Protein 2YV4 (pdb70)

Radius of gyration: 11.96 Å; Cα contacts (8 Å, |Δi|>4): 206; chains: 1; bounding box: 34×28×19 Å

Secondary structure (DSSP, 8-state):
--SSEEEEEEE-HHHHHHHHHHHHHHHHHTT--EEEEESS-TT-SEEEE--SSHHHHHHHHHHHHH--TT--SEEEEEEESGGGHHHH-------EEEE-

Organism: Pyrococcus horikoshii (strain ATCC 700860 / DSM 12428 / JCM 9974 / NBRC 100139 / OT-3) (NCBI:txid70601)

InterPro domains:
  IPR005145 Threonylcarbamoyl-AMP synthase, C-terminal domain [PF03481] (201-334)
  IPR006070 Threonylcarbamoyl-AMP synthase-like domain [PF01300] (22-197)
  IPR006070 Threonylcarbamoyl-AMP synthase-like domain [PS51163] (13-199)
  IPR006070 Threonylcarbamoyl-AMP synthase-like domain [TIGR00057] (15-208)
  IPR010923 tRNA threonylcarbamoyladenosine biosynthesis protein SUA5 [PIRSF004930] (9-338)
  IPR017945 DHBP synthase RibB-like alpha/beta domain superfamily [SSF55821] (10-210)
  IPR038385 Threonylcarbamoyl-AMP synthase, C-terminal domain superfamily [G3DSA:3.40.50.11030] (218-340)
  IPR050156 Threonylcarbamoyl-AMP synthase, SUA5 [PTHR17490] (14-207)

Sequence (100 aa):
APNAEVIVVEGPREKVKGKITELVKELKERGKKVGVIGSESYNADEFFFLGSSVEEVAKNLFKALRYDKAGVDVVIAEGVEERGLGLAVNRLSGYKIVKA

Nearest PDB structures (foldseek):
  2yv4-assembly1_A  TM=1.006E+00  e=5.192E-20  Pyrococcus horikoshii OT3
  6f89-assembly1_A  TM=8.636E-01  e=1.217E-11  Pyrococcus abyssi GE5
  6f89-assembly2_B  TM=8.654E-01  e=5.173E-11  Pyrococcus abyssi GE5
  2xja-assembly3_C  TM=5.905E-01  e=3.962E-02  Mycobacterium tuberculosis H37Rv
  8g6p-assembly1_A  TM=5.879E-01  e=1.212E-01  Mycolicibacterium thermoresistibile

Foldseek 3Di:
DFPAAEEEEEEAPVVLLVVVLVVQVVCVVVPFQEEEADCDTNPGNYYHDCDDALVSNLVCVVVVRVCVVVVGRYYYYYQYPPRRRNVSVCSDVDHHYHYD

B-factor: mean 17.77, std 8.32, range [2.17, 50.61]

Solvent-accessible surface area: 5623 Å² total

Structure (mmCIF, N/CA/C/O backbone):
data_2YV4
#
_entry.id   2YV4
#
_cell.length_a   36.144
_cell.length_b   36.144
_cell.length_c   135.867
_cell.angle_alpha   90.00
_cell.angle_beta   90.00
_cell.angle_gamma   120.00
#
_symmetry.space_group_name_H-M   'P 61'
#
loop_
_entity.id
_entity.type
_entity.pdbx_description
1 polymer 'Hypothetical protein PH0435'
2 water water
#
loop_
_atom_site.group_PDB
_atom_site.id
_atom_site.type_symbol
_atom_site.label_atom_id
_atom_site.label_alt_id
_atom_site.label_comp_id
_atom_site.label_asym_id
_atom_site.label_entity_id
_atom_site.label_seq_id
_atom_site.pdbx_PDB_ins_code
_atom_site.Cartn_x
_atom_site.Cartn_y
_atom_site.Cartn_z
_atom_site.occupancy
_atom_site.B_iso_or_equiv
_atom_site.auth_seq_id
_atom_site.auth_comp_id
_atom_site.auth_asym_id
_atom_site.auth_atom_id
_atom_site.pdbx_PDB_model_num
ATOM 1 N N . ALA A 1 1 ? 31.740 -8.245 8.486 1.00 26.38 236 ALA A N 1
ATOM 2 C CA . ALA A 1 1 ? 32.615 -7.314 9.254 1.00 27.36 236 ALA A CA 1
ATOM 3 C C . ALA A 1 1 ? 33.714 -6.725 8.374 1.00 26.75 236 ALA A C 1
ATOM 4 O O . ALA A 1 1 ? 34.632 -7.430 7.951 1.00 26.67 236 ALA A O 1
ATOM 6 N N . PRO A 1 2 ? 33.638 -5.415 8.090 1.00 25.94 237 PRO A N 1
ATOM 7 C CA . PRO A 1 2 ? 34.655 -4.771 7.251 1.00 24.63 237 PRO A CA 1
ATOM 8 C C . PRO A 1 2 ? 36.023 -4.711 7.931 1.00 23.28 237 PRO A C 1
ATOM 9 O O . PRO A 1 2 ? 36.113 -4.618 9.155 1.00 22.05 237 PRO A O 1
ATOM 13 N N . ASN A 1 3 ? 37.085 -4.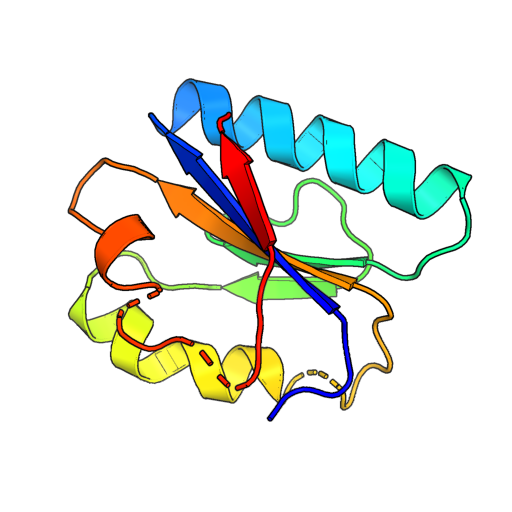776 7.131 1.00 22.63 238 ASN A N 1
ATOM 14 C CA . ASN A 1 3 ? 38.445 -4.722 7.662 1.00 22.46 238 ASN A CA 1
ATOM 15 C C . ASN A 1 3 ? 38.819 -3.296 8.058 1.00 20.47 238 ASN A C 1
ATOM 16 O O . ASN A 1 3 ? 39.590 -3.085 8.991 1.00 19.88 238 ASN A O 1
ATOM 21 N N . ALA A 1 4 ? 38.275 -2.318 7.341 1.00 18.18 239 ALA A N 1
ATOM 22 C CA . ALA A 1 4 ? 38.573 -0.919 7.622 1.00 16.08 239 ALA A CA 1
ATOM 23 C C . ALA A 1 4 ? 37.815 -0.392 8.833 1.00 15.93 239 ALA A C 1
ATOM 24 O O . ALA A 1 4 ? 36.757 -0.909 9.196 1.00 14.43 239 ALA A O 1
ATOM 26 N N . GLU A 1 5 ? 38.366 0.639 9.462 1.00 14.74 240 GLU A N 1
ATOM 27 C CA . GLU A 1 5 ? 37.707 1.258 10.605 1.00 13.42 240 GLU A CA 1
ATOM 28 C C . GLU A 1 5 ? 36.514 1.993 10.001 1.00 12.93 240 GLU A C 1
ATOM 29 O O . GLU A 1 5 ? 36.628 2.588 8.932 1.00 12.51 240 GLU A O 1
ATOM 35 N N . VAL A 1 6 ? 35.369 1.947 10.670 1.00 10.62 241 VAL A N 1
ATOM 36 C CA . VAL A 1 6 ? 34.194 2.626 10.154 1.00 10.06 241 VAL A CA 1
ATOM 37 C C . VAL A 1 6 ? 33.840 3.829 11.024 1.00 10.19 241 VAL A C 1
ATOM 38 O O . VAL A 1 6 ? 33.786 3.733 12.255 1.00 10.52 241 VAL A O 1
ATOM 42 N N . ILE A 1 7 ? 33.639 4.969 10.374 1.00 9.32 242 ILE A N 1
ATOM 43 C CA . ILE A 1 7 ? 33.280 6.200 11.067 1.00 8.78 242 ILE A CA 1
ATOM 44 C C . ILE A 1 7 ? 32.021 6.773 10.437 1.00 9.82 242 ILE A C 1
ATOM 45 O O . ILE A 1 7 ? 32.000 7.074 9.243 1.00 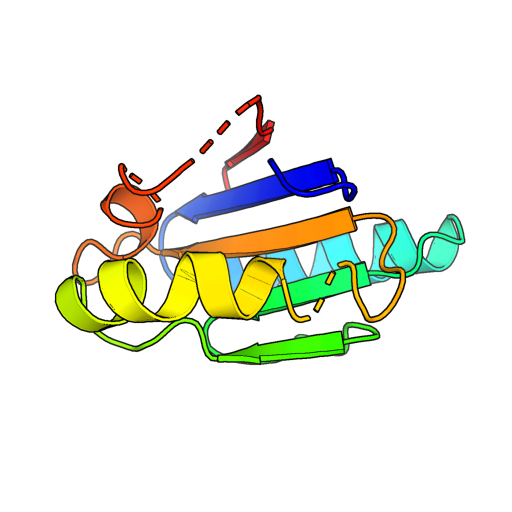8.15 242 ILE A O 1
ATOM 50 N N . VAL A 1 8 ? 30.975 6.923 11.241 1.00 7.41 243 VAL A N 1
ATOM 51 C CA . VAL A 1 8 ? 29.724 7.486 10.757 1.00 8.41 243 VAL A CA 1
ATOM 52 C C . VAL A 1 8 ? 29.661 8.954 11.178 1.00 7.44 243 VAL A C 1
ATOM 53 O O . VAL A 1 8 ? 29.762 9.267 12.363 1.00 6.04 243 VAL A O 1
ATOM 57 N N . VAL A 1 9 ? 29.516 9.854 10.209 1.00 8.82 244 VAL A N 1
ATOM 58 C CA . VAL A 1 9 ? 29.419 11.280 10.515 1.00 9.35 244 VAL A CA 1
ATOM 59 C C . VAL A 1 9 ? 27.951 11.680 10.369 1.00 11.64 244 VAL A C 1
ATOM 60 O O . VAL A 1 9 ? 27.379 11.624 9.275 1.00 9.21 244 VAL A O 1
ATOM 64 N N . GLU A 1 10 ? 27.347 12.084 11.482 1.00 12.58 245 GLU A N 1
ATOM 65 C CA . GLU A 1 10 ? 25.932 12.443 11.499 1.00 15.36 245 GLU A CA 1
ATOM 66 C C . GLU A 1 10 ? 25.619 13.898 11.816 1.00 14.41 245 GLU A C 1
ATOM 67 O O . GLU A 1 10 ? 26.430 14.617 12.404 1.00 17.23 245 GLU A O 1
ATOM 73 N N . GLY A 1 11 ? 24.416 14.311 11.438 1.00 15.56 246 GLY A N 1
ATOM 74 C CA . GLY A 1 11 ? 23.979 15.673 11.674 1.00 15.77 246 GLY A CA 1
ATOM 75 C C . GLY A 1 11 ? 23.273 16.208 10.446 1.00 16.65 246 GLY A C 1
ATOM 76 O O . GLY A 1 11 ? 23.047 15.460 9.490 1.00 14.56 246 GLY A O 1
ATOM 77 N N . PRO A 1 12 ? 22.888 17.494 10.438 1.00 17.19 247 PRO A N 1
ATOM 78 C CA . PRO A 1 12 ? 22.209 18.027 9.252 1.00 17.38 247 PRO A CA 1
ATOM 79 C C . PRO A 1 12 ? 23.165 17.953 8.067 1.00 17.80 247 PRO A C 1
ATOM 80 O O . PRO A 1 12 ? 24.379 18.102 8.238 1.00 15.83 247 PRO A O 1
ATOM 84 N N . ARG A 1 13 ? 22.622 17.721 6.874 1.00 16.93 248 ARG A N 1
ATOM 85 C CA . ARG A 1 13 ? 23.444 17.596 5.677 1.00 19.99 248 ARG A CA 1
ATOM 86 C C . ARG A 1 13 ? 24.510 18.674 5.502 1.00 20.85 248 ARG A C 1
ATOM 87 O O . ARG A 1 13 ? 25.661 18.365 5.191 1.00 20.24 248 ARG A O 1
ATOM 95 N N . GLU A 1 14 ? 24.136 19.936 5.694 1.00 21.93 249 GLU A N 1
ATOM 96 C CA . GLU A 1 14 ? 25.089 21.034 5.530 1.00 22.79 249 GLU A CA 1
ATOM 97 C C . GLU A 1 14 ? 26.347 20.840 6.375 1.00 21.23 249 GLU A C 1
ATOM 98 O O . GLU A 1 14 ? 27.465 20.985 5.872 1.00 20.44 249 GLU A O 1
ATOM 104 N N . LYS A 1 15 ? 26.157 20.519 7.653 1.00 19.07 250 LYS A N 1
ATOM 105 C CA . LYS A 1 15 ? 27.268 20.305 8.574 1.00 17.58 250 LYS A CA 1
ATOM 106 C C . LYS A 1 15 ? 28.031 19.019 8.283 1.00 16.86 250 LYS A C 1
ATOM 107 O O . LYS A 1 15 ? 29.253 18.967 8.427 1.00 15.94 250 LYS A O 1
ATOM 113 N N . VAL A 1 16 ? 27.311 17.974 7.894 1.00 13.58 251 VAL A N 1
ATOM 114 C CA . VAL A 1 16 ? 27.960 16.707 7.606 1.00 14.03 251 VAL A CA 1
ATOM 115 C C . VAL A 1 16 ? 28.955 16.866 6.459 1.00 13.34 251 VAL A C 1
ATOM 116 O O . VAL A 1 16 ? 30.088 16.399 6.543 1.00 13.10 251 VAL A O 1
ATOM 120 N N . LYS A 1 17 ? 28.538 17.535 5.390 1.00 14.29 252 LYS A N 1
ATOM 121 C CA . LYS A 1 17 ? 29.425 17.731 4.250 1.00 13.35 252 LYS A CA 1
ATOM 122 C C . LYS A 1 17 ? 30.722 18.424 4.659 1.00 13.04 252 LYS A C 1
ATOM 123 O O . LYS A 1 17 ? 31.804 18.040 4.210 1.00 12.50 252 LYS A O 1
ATOM 129 N N . GLY A 1 18 ? 30.616 19.436 5.517 1.00 11.71 253 GLY A N 1
ATOM 130 C CA . GLY A 1 18 ? 31.803 20.139 5.970 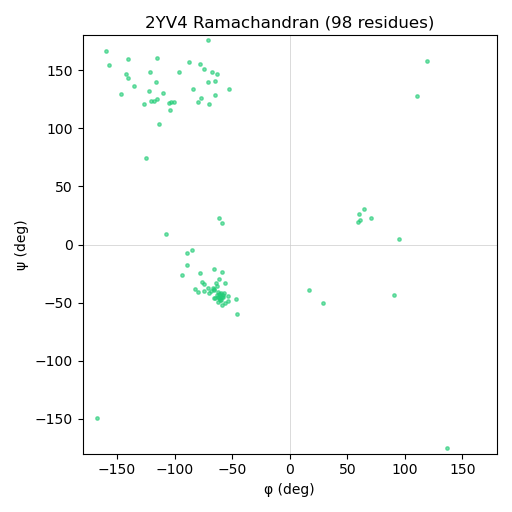1.00 13.81 253 GLY A CA 1
ATOM 131 C C . GLY A 1 18 ? 32.682 19.278 6.868 1.00 14.85 253 GLY A C 1
ATOM 132 O O . GLY A 1 18 ? 33.913 19.306 6.772 1.00 14.60 253 GLY A O 1
ATOM 133 N N . LYS A 1 19 ? 32.052 18.501 7.742 1.00 12.65 254 LYS A N 1
ATOM 134 C CA . LYS A 1 19 ? 32.793 17.637 8.653 1.00 11.65 254 LYS A CA 1
ATOM 135 C C . LYS A 1 19 ? 33.530 16.536 7.888 1.00 12.34 254 LYS A C 1
ATOM 136 O O . LYS A 1 19 ? 34.710 16.278 8.143 1.00 11.35 254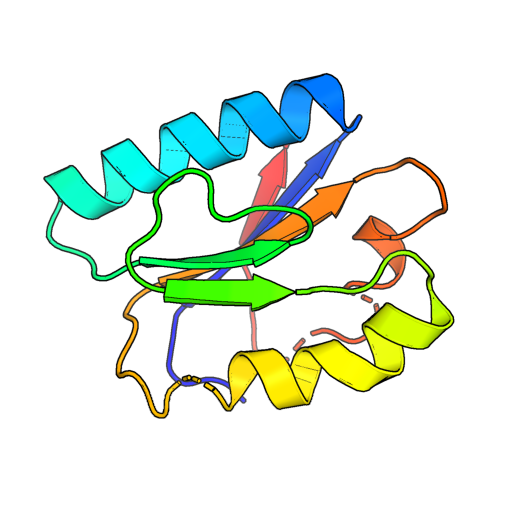 LYS A O 1
ATOM 142 N N . ILE A 1 20 ? 32.847 15.891 6.945 1.00 10.20 255 ILE A N 1
ATOM 143 C CA . ILE A 1 20 ? 33.490 14.836 6.165 1.00 9.25 255 ILE A CA 1
ATOM 144 C C . ILE A 1 20 ? 34.693 15.388 5.396 1.00 11.41 255 ILE A C 1
ATOM 145 O O . ILE A 1 20 ? 35.769 14.787 5.396 1.00 8.98 255 ILE A O 1
ATOM 150 N N . THR A 1 21 ? 34.510 16.534 4.746 1.00 11.64 256 THR A N 1
ATOM 151 C CA . THR A 1 21 ? 35.594 17.159 3.991 1.00 13.30 256 THR A CA 1
ATOM 152 C C . THR A 1 21 ? 36.810 17.324 4.900 1.00 14.73 256 THR A C 1
ATOM 153 O O . THR A 1 21 ? 37.941 17.021 4.510 1.00 13.12 256 THR A O 1
ATOM 157 N N . GLU A 1 22 ? 36.553 17.792 6.120 1.00 14.08 257 GLU A N 1
ATOM 158 C CA . GLU A 1 22 ? 37.588 18.015 7.121 1.00 14.91 257 GLU A CA 1
ATOM 159 C C . GLU A 1 22 ? 38.299 16.720 7.506 1.00 13.43 257 GLU A C 1
ATOM 160 O O . GLU A 1 22 ? 39.528 16.661 7.512 1.00 12.62 257 GLU A O 1
ATOM 166 N N . LEU A 1 23 ? 37.524 15.687 7.827 1.00 11.43 258 LEU A N 1
ATOM 167 C CA . LEU A 1 23 ? 38.083 14.398 8.220 1.00 11.21 258 LEU A CA 1
ATOM 168 C C . LEU A 1 23 ? 38.940 13.748 7.132 1.00 11.04 258 LEU A C 1
ATOM 169 O O . LEU A 1 23 ? 39.998 13.188 7.423 1.00 9.25 258 LEU A O 1
ATOM 174 N N . VAL A 1 24 ? 38.474 13.800 5.888 1.00 10.72 259 VAL A N 1
ATOM 175 C CA . VAL A 1 24 ? 39.224 13.222 4.784 1.00 9.64 259 VAL A CA 1
ATOM 176 C C . VAL A 1 24 ? 40.626 13.839 4.732 1.00 12.69 259 VAL A C 1
ATOM 177 O O . VAL A 1 24 ? 41.629 13.123 4.694 1.00 12.99 259 VAL A O 1
ATOM 181 N N . LYS A 1 25 ? 40.698 15.165 4.751 1.00 12.12 260 LYS A N 1
ATOM 182 C CA . LYS A 1 25 ? 41.988 15.841 4.718 1.00 15.05 260 LYS A CA 1
ATOM 183 C C . LYS A 1 25 ? 42.841 15.391 5.897 1.00 14.90 260 LYS A C 1
ATOM 184 O O . LYS A 1 25 ? 44.021 15.088 5.735 1.00 14.96 260 LYS A O 1
ATOM 190 N N . GLU A 1 26 ? 42.238 15.343 7.082 1.00 12.95 261 GLU A N 1
ATOM 191 C CA . GLU A 1 26 ? 42.953 14.923 8.279 1.00 15.20 261 GLU A CA 1
ATOM 192 C C . GLU A 1 26 ? 43.504 13.510 8.142 1.00 15.46 261 GLU A C 1
ATOM 193 O O . GLU A 1 26 ? 44.673 13.259 8.437 1.00 14.57 261 GLU A O 1
ATOM 199 N N . LEU A 1 27 ? 42.663 12.587 7.693 1.00 13.27 262 LEU A N 1
ATOM 200 C CA . LEU A 1 27 ? 43.093 11.209 7.529 1.00 13.95 262 LEU A CA 1
ATOM 201 C C . LEU A 1 27 ? 44.201 11.100 6.479 1.00 14.63 262 LEU A C 1
ATOM 202 O O . LEU A 1 27 ? 45.187 10.392 6.683 1.00 13.65 262 LEU A O 1
ATOM 207 N N . LYS A 1 28 ? 44.047 11.809 5.364 1.00 14.90 263 LYS A N 1
ATOM 208 C CA . LYS A 1 28 ? 45.058 11.768 4.311 1.00 17.97 263 LYS A CA 1
ATOM 209 C C . LYS A 1 28 ? 46.404 12.260 4.832 1.00 19.36 263 LYS A C 1
ATOM 210 O O . LYS A 1 28 ? 47.431 11.618 4.622 1.00 20.86 263 LYS A O 1
ATOM 216 N N . GLU A 1 29 ? 46.394 13.399 5.517 1.00 21.06 264 GLU A N 1
ATOM 217 C CA . GLU A 1 29 ? 47.624 13.966 6.055 1.00 23.71 264 GLU A CA 1
ATOM 218 C C . GLU A 1 29 ? 48.312 13.001 7.016 1.00 23.38 264 GLU A C 1
ATOM 219 O O . GLU A 1 29 ? 49.521 13.084 7.227 1.00 23.58 264 GLU A O 1
ATOM 225 N N . ARG A 1 30 ? 47.539 12.084 7.591 1.00 22.88 265 ARG A N 1
ATOM 226 C CA . ARG A 1 30 ? 48.079 11.095 8.520 1.00 23.12 265 ARG A CA 1
ATOM 227 C C . ARG A 1 30 ? 48.551 9.838 7.794 1.00 21.89 265 ARG A C 1
ATOM 228 O O . ARG A 1 30 ? 49.148 8.949 8.407 1.00 22.11 265 ARG A O 1
ATOM 236 N N . GLY A 1 31 ? 48.278 9.762 6.492 1.00 19.59 266 GLY A N 1
ATOM 237 C CA . GLY A 1 31 ? 48.708 8.613 5.715 1.00 17.59 266 GLY A CA 1
ATOM 238 C C . GLY A 1 31 ? 47.690 7.500 5.539 1.00 17.08 266 GLY A C 1
ATOM 239 O O . GLY A 1 31 ? 48.002 6.457 4.964 1.00 15.20 266 GLY A O 1
ATOM 240 N N . LYS A 1 32 ? 46.474 7.708 6.030 1.00 16.23 267 LYS A N 1
ATOM 241 C CA . LYS A 1 32 ? 45.429 6.704 5.901 1.00 16.21 267 LYS A CA 1
ATOM 242 C C . LYS A 1 32 ? 44.736 6.810 4.546 1.00 16.18 267 LYS A C 1
ATOM 243 O O . LYS A 1 32 ? 44.404 7.909 4.093 1.00 15.16 267 LYS A O 1
ATOM 249 N N . LYS A 1 33 ? 44.540 5.671 3.889 1.00 13.43 268 LYS A N 1
ATOM 250 C CA . LYS A 1 33 ? 43.826 5.661 2.619 1.00 12.68 268 LYS A CA 1
ATOM 251 C C . LYS A 1 33 ? 42.377 5.726 3.098 1.00 10.88 268 LYS A C 1
ATOM 252 O O . LYS A 1 33 ? 41.941 4.881 3.880 1.00 9.96 268 LYS A O 1
ATOM 258 N N . VAL A 1 34 ? 41.642 6.736 2.647 1.00 10.15 269 VAL A N 1
ATOM 259 C CA . VAL A 1 34 ? 40.268 6.927 3.096 1.00 8.69 269 VAL A CA 1
ATOM 260 C C . VAL A 1 34 ? 39.188 6.80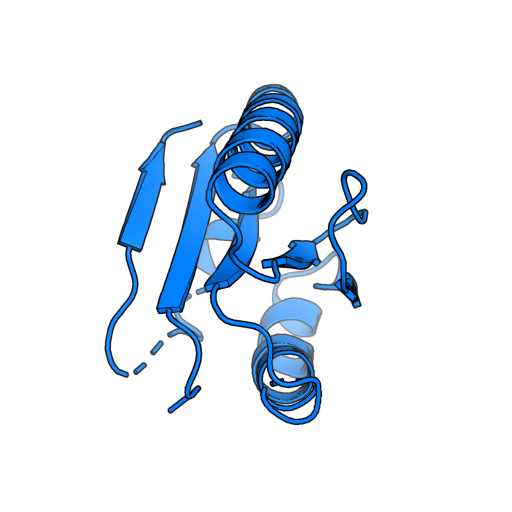0 2.026 1.00 7.66 269 VAL A C 1
ATOM 261 O O . VAL A 1 34 ? 39.336 7.266 0.893 1.00 6.17 269 VAL A O 1
ATOM 265 N N . GLY A 1 35 ? 38.092 6.159 2.410 1.00 6.96 270 GLY A N 1
ATOM 266 C CA . GLY A 1 35 ? 36.980 5.973 1.499 1.00 6.86 270 GLY A CA 1
ATOM 267 C C . GLY A 1 35 ? 35.726 6.593 2.079 1.00 7.85 270 GLY A C 1
ATOM 268 O O . GLY A 1 35 ? 35.549 6.655 3.295 1.00 8.45 270 GLY A O 1
ATOM 269 N N . VAL A 1 36 ? 34.861 7.085 1.207 1.00 6.88 271 VAL A N 1
ATOM 270 C CA . VAL A 1 36 ? 33.621 7.680 1.650 1.00 5.79 271 VAL A CA 1
ATOM 271 C C . VAL A 1 36 ? 32.448 6.964 1.008 1.00 5.41 271 VAL A C 1
ATOM 272 O O . VAL A 1 36 ? 32.449 6.698 -0.195 1.00 4.10 271 VAL A O 1
ATOM 276 N N . ILE A 1 37 ? 31.468 6.621 1.828 1.00 4.23 272 ILE A N 1
ATOM 277 C CA . ILE A 1 37 ? 30.246 6.011 1.334 1.00 4.87 272 ILE A CA 1
ATOM 278 C C . ILE A 1 37 ? 29.245 7.116 1.652 1.00 5.80 272 ILE A C 1
ATOM 279 O O . ILE A 1 37 ? 28.882 7.318 2.812 1.00 5.13 272 ILE A O 1
ATOM 284 N N . GLY A 1 38 ? 28.833 7.859 0.627 1.00 5.73 273 GLY A N 1
ATOM 285 C CA . GLY A 1 38 ? 27.903 8.950 0.851 1.00 6.37 273 GLY A CA 1
ATOM 286 C C . GLY A 1 38 ? 27.293 9.496 -0.424 1.00 7.75 273 GLY A C 1
ATOM 287 O O . GLY A 1 38 ? 27.110 8.759 -1.393 1.00 9.16 273 GLY A O 1
ATOM 288 N N . SER A 1 39 ? 26.983 10.790 -0.424 1.00 9.44 274 SER A N 1
ATOM 289 C CA . SER A 1 39 ? 26.372 11.442 -1.580 1.00 10.84 274 SER A CA 1
ATOM 290 C C . SER A 1 39 ? 27.418 11.991 -2.555 1.00 13.03 274 SER A C 1
ATOM 291 O O . SER A 1 39 ? 27.102 12.291 -3.710 1.00 10.55 274 SER A O 1
ATOM 294 N N . GLU A 1 40 ? 28.653 12.133 -2.077 1.00 12.21 275 GLU A N 1
ATOM 295 C CA . GLU A 1 40 ? 29.772 12.610 -2.892 1.00 13.05 275 GLU A CA 1
ATOM 296 C C . GLU A 1 40 ? 31.095 12.191 -2.245 1.00 12.29 275 GLU A C 1
ATOM 297 O O . GLU A 1 40 ? 31.119 11.778 -1.090 1.00 11.18 275 GLU A O 1
ATOM 303 N N . SER A 1 41 ? 32.191 12.309 -2.987 1.00 11.45 276 SER A N 1
ATOM 304 C CA . SER A 1 41 ? 33.499 11.880 -2.502 1.00 9.93 276 SER A CA 1
ATOM 305 C C . SER A 1 41 ? 34.195 12.741 -1.468 1.00 10.65 276 SER A C 1
ATOM 306 O O . SER A 1 41 ? 34.908 12.215 -0.616 1.00 10.40 276 SER A O 1
ATOM 309 N N . TYR A 1 42 ? 34.013 14.056 -1.546 1.00 11.50 277 TYR A N 1
ATOM 310 C CA . TYR A 1 42 ? 34.685 14.962 -0.618 1.00 11.66 277 TYR A CA 1
ATOM 311 C C . TYR A 1 42 ? 36.181 14.750 -0.823 1.00 13.50 277 TYR A C 1
ATOM 312 O O . TYR A 1 42 ? 36.994 14.967 0.079 1.00 12.84 277 TYR A O 1
ATOM 321 N N . ASN A 1 43 ? 36.522 14.306 -2.029 1.00 15.03 278 ASN A N 1
ATOM 322 C CA . ASN A 1 43 ? 37.900 14.043 -2.427 1.00 15.45 278 ASN A CA 1
ATOM 323 C C . ASN A 1 43 ? 38.615 12.928 -1.673 1.00 14.25 278 ASN A C 1
ATOM 324 O O . ASN A 1 43 ? 39.836 12.981 -1.490 1.00 11.89 278 ASN A O 1
ATOM 329 N N . ALA A 1 44 ? 37.864 11.927 -1.229 1.00 10.58 279 ALA A N 1
ATOM 330 C CA . ALA A 1 44 ? 38.480 10.806 -0.536 1.00 9.81 279 ALA A CA 1
ATOM 331 C C . ALA A 1 44 ? 39.257 10.024 -1.595 1.00 8.38 279 ALA A C 1
ATOM 332 O O . ALA A 1 44 ? 39.210 10.368 -2.776 1.00 7.12 279 ALA A O 1
ATOM 334 N N . ASP A 1 45 ? 39.975 8.985 -1.178 1.00 7.76 280 ASP A N 1
ATOM 335 C CA . ASP A 1 45 ? 40.738 8.162 -2.119 1.00 8.67 280 ASP A CA 1
ATOM 336 C C . ASP A 1 45 ? 39.807 7.199 -2.851 1.00 8.83 280 ASP A C 1
ATOM 337 O O . ASP A 1 45 ? 40.114 6.738 -3.949 1.00 8.30 280 ASP A O 1
ATOM 342 N N . GLU A 1 46 ? 38.673 6.895 -2.228 1.00 8.19 281 GLU A N 1
ATOM 343 C CA . GLU A 1 46 ? 37.704 5.967 -2.805 1.00 8.88 281 GLU A CA 1
ATOM 344 C C . GLU A 1 46 ? 36.292 6.447 -2.516 1.00 8.77 281 GLU A C 1
ATOM 345 O O . GLU A 1 46 ? 36.030 7.034 -1.466 1.00 7.37 281 GLU A O 1
ATOM 351 N N . PHE A 1 47 ? 35.374 6.188 -3.439 1.00 7.23 282 PHE A N 1
ATOM 352 C CA . PHE A 1 47 ? 33.996 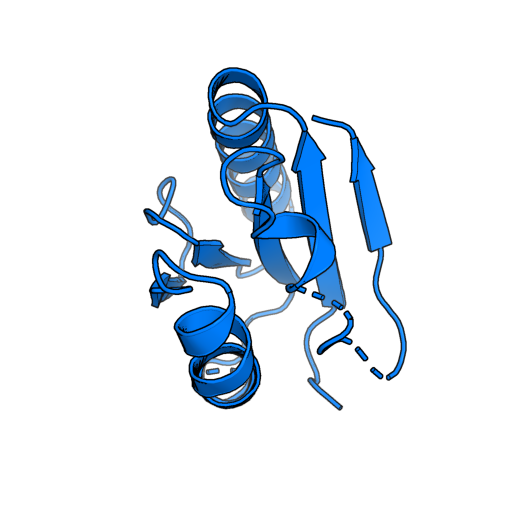6.607 -3.236 1.00 8.92 282 PHE A CA 1
ATOM 353 C C . PHE A 1 47 ? 32.993 5.567 -3.720 1.00 9.41 282 PHE A C 1
ATOM 354 O O . PHE A 1 47 ? 33.220 4.883 -4.717 1.00 10.25 282 PHE A O 1
ATOM 362 N N . PHE A 1 48 ? 31.892 5.444 -2.990 1.00 7.79 283 PHE A N 1
ATOM 363 C CA . PHE A 1 48 ? 30.822 4.520 -3.354 1.00 9.62 283 PHE A CA 1
ATOM 364 C C . PHE A 1 48 ? 29.542 5.210 -2.900 1.00 10.27 283 PHE A C 1
ATOM 365 O O . PHE A 1 48 ? 29.451 5.669 -1.760 1.00 8.42 283 PHE A O 1
ATOM 373 N N . PHE A 1 49 ? 28.568 5.302 -3.797 1.00 9.95 284 PHE A N 1
ATOM 374 C CA . PHE A 1 49 ? 27.303 5.955 -3.491 1.00 11.60 284 PHE A CA 1
ATOM 375 C C . PHE A 1 49 ? 26.489 5.239 -2.411 1.00 10.89 284 PHE A C 1
ATOM 376 O O . PHE A 1 49 ? 26.232 4.036 -2.499 1.00 11.32 284 PHE A O 1
ATOM 384 N N . LEU A 1 50 ? 26.071 5.992 -1.397 1.00 10.22 285 LEU A N 1
ATOM 385 C CA . LEU A 1 50 ? 25.301 5.432 -0.289 1.00 10.44 285 LEU A CA 1
ATOM 386 C C . LEU A 1 50 ? 23.861 5.116 -0.660 1.00 12.07 285 LEU A C 1
ATOM 387 O O . LEU A 1 50 ? 23.308 4.098 -0.239 1.00 12.08 285 LEU A O 1
ATOM 392 N N . GLY A 1 51 ? 23.261 6.002 -1.444 1.00 14.48 286 GLY A N 1
ATOM 393 C CA . GLY A 1 51 ? 21.872 5.838 -1.827 1.00 17.77 286 GLY A CA 1
ATOM 394 C C . GLY A 1 51 ? 21.157 7.060 -1.282 1.00 19.76 286 GLY A C 1
ATOM 395 O O . GLY A 1 51 ? 21.650 7.688 -0.347 1.00 18.76 286 GLY A O 1
ATOM 396 N N . SER A 1 52 ? 20.007 7.404 -1.852 1.00 20.28 287 SER A N 1
ATOM 397 C CA . SER A 1 52 ? 19.266 8.577 -1.406 1.00 21.60 287 SER A CA 1
ATOM 398 C C . SER A 1 52 ? 17.995 8.251 -0.623 1.00 20.49 287 SER A C 1
ATOM 399 O O . SER A 1 52 ? 17.198 9.138 -0.328 1.00 21.91 287 SER A O 1
ATOM 402 N N . SER A 1 53 ? 17.808 6.982 -0.280 1.00 19.39 288 SER A N 1
ATOM 403 C CA . SER A 1 53 ? 16.630 6.572 0.474 1.00 18.15 288 SER A CA 1
ATOM 404 C C . SER A 1 53 ? 17.016 5.535 1.515 1.00 17.08 288 SER A C 1
ATOM 405 O O . SER A 1 53 ? 18.059 4.888 1.400 1.00 16.46 288 SER A O 1
ATOM 408 N N . VAL A 1 54 ? 16.172 5.369 2.528 1.00 16.05 289 VAL A N 1
ATOM 409 C CA . VAL A 1 54 ? 16.447 4.385 3.566 1.00 16.24 289 VAL A CA 1
ATOM 410 C C . VAL A 1 54 ? 16.577 3.003 2.927 1.00 17.37 289 VAL A C 1
ATOM 411 O O . VAL A 1 54 ? 17.484 2.237 3.264 1.00 15.80 289 VAL A O 1
ATOM 415 N N . GLU A 1 55 ? 15.678 2.691 1.995 1.00 18.21 290 GLU A N 1
ATOM 416 C CA . GLU A 1 55 ? 15.709 1.398 1.317 1.00 20.86 290 GLU A CA 1
ATOM 417 C C . GLU A 1 55 ? 17.026 1.180 0.575 1.00 18.76 290 GLU A C 1
ATOM 418 O O . GLU A 1 55 ? 17.583 0.084 0.596 1.00 18.27 290 GLU A O 1
ATOM 424 N N . GLU A 1 56 ? 17.515 2.223 -0.086 1.00 17.80 291 GLU A N 1
ATOM 425 C CA . GLU A 1 56 ? 18.768 2.121 -0.820 1.00 18.89 291 GLU A CA 1
ATOM 426 C C . GLU A 1 56 ? 19.939 1.899 0.125 1.00 16.56 291 GLU A C 1
ATOM 427 O O . GLU A 1 56 ? 20.847 1.131 -0.180 1.00 15.97 291 GLU A O 1
ATOM 433 N N . VAL A 1 57 ? 19.916 2.566 1.275 1.00 14.34 292 VAL A N 1
ATOM 434 C CA . VAL A 1 57 ? 20.987 2.408 2.249 1.00 13.48 292 VAL A CA 1
ATOM 435 C C . VAL A 1 57 ? 21.096 0.947 2.666 1.00 17.02 292 VAL A C 1
ATOM 436 O O . VAL A 1 57 ? 22.173 0.349 2.617 1.00 15.14 292 VAL A O 1
ATOM 440 N N . ALA A 1 58 ? 19.970 0.378 3.081 1.00 18.80 293 ALA A N 1
ATOM 441 C CA . ALA A 1 58 ? 19.930 -1.010 3.518 1.00 21.13 293 ALA A CA 1
ATOM 442 C C . ALA A 1 58 ? 20.452 -1.937 2.429 1.00 22.97 293 ALA A C 1
ATOM 443 O O . ALA A 1 58 ? 21.079 -2.961 2.712 1.00 23.24 293 ALA A O 1
ATOM 445 N N . LYS A 1 59 ? 20.203 -1.562 1.181 1.00 24.22 294 LYS A N 1
ATOM 446 C CA . LYS A 1 59 ? 20.618 -2.360 0.039 1.00 26.12 294 LYS A CA 1
ATOM 447 C C . LYS A 1 59 ? 22.068 -2.183 -0.411 1.00 25.62 294 LYS A C 1
ATOM 448 O O . LYS A 1 59 ? 22.719 -3.157 -0.785 1.00 28.48 294 LYS A O 1
ATOM 454 N N . ASN A 1 60 ? 22.579 -0.956 -0.372 1.00 24.41 295 ASN A N 1
ATOM 455 C CA . ASN A 1 60 ? 23.943 -0.689 -0.839 1.00 23.00 295 ASN A CA 1
ATOM 456 C C . ASN A 1 60 ? 25.083 -0.705 0.182 1.00 21.10 295 ASN A C 1
ATOM 457 O O . ASN A 1 60 ? 26.231 -0.960 -0.179 1.00 18.87 295 ASN A O 1
ATOM 462 N N . LEU A 1 61 ? 24.781 -0.423 1.444 1.00 19.37 296 LEU A N 1
ATOM 463 C CA . LEU A 1 61 ? 25.828 -0.340 2.463 1.00 18.34 296 LEU A CA 1
ATOM 464 C C . LEU A 1 61 ? 26.875 -1.451 2.491 1.00 18.48 296 LEU A C 1
ATOM 465 O O . LEU A 1 61 ? 28.068 -1.179 2.342 1.00 17.72 296 LEU A O 1
ATOM 470 N N . PHE A 1 62 ? 26.446 -2.694 2.687 1.00 18.14 297 PHE A N 1
ATOM 471 C CA . PHE A 1 62 ? 27.391 -3.806 2.745 1.00 19.62 297 PHE A CA 1
ATOM 472 C C . PHE A 1 62 ? 28.132 -4.020 1.425 1.00 18.83 297 PHE A C 1
ATOM 473 O O . PHE A 1 62 ? 29.299 -4.420 1.411 1.00 19.19 297 PHE A O 1
ATOM 481 N N . LYS A 1 63 ? 27.461 -3.752 0.314 1.00 16.84 298 LYS A N 1
ATOM 482 C CA . LYS A 1 63 ? 28.106 -3.883 -0.983 1.00 18.10 298 LYS A CA 1
ATOM 483 C C . LYS A 1 63 ? 29.202 -2.816 -1.039 1.00 15.11 298 LYS A C 1
ATOM 484 O O . LYS A 1 63 ? 30.298 -3.053 -1.549 1.00 14.37 298 LYS A O 1
ATOM 490 N N . ALA A 1 64 ? 28.898 -1.642 -0.491 1.00 12.48 299 ALA A N 1
ATOM 491 C CA . ALA A 1 64 ? 29.850 -0.530 -0.468 1.00 10.87 299 ALA A CA 1
ATOM 492 C C . ALA A 1 64 ? 31.060 -0.875 0.393 1.00 9.40 299 ALA A C 1
ATOM 493 O O . ALA A 1 64 ? 32.208 -0.643 0.001 1.00 9.03 299 ALA A O 1
ATOM 495 N N . LEU A 1 65 ? 30.801 -1.424 1.573 1.00 9.14 300 LEU A N 1
ATOM 496 C CA . LEU A 1 65 ? 31.879 -1.799 2.483 1.00 9.84 300 LEU A CA 1
ATOM 497 C C . LEU A 1 65 ? 32.779 -2.884 1.877 1.00 11.44 300 LEU A C 1
ATOM 498 O O . LEU A 1 65 ? 33.991 -2.887 2.093 1.00 12.10 300 LEU A O 1
ATOM 503 N N . ARG A 1 66 ? 32.197 -3.805 1.117 1.00 12.55 301 ARG A N 1
ATOM 504 C CA . ARG A 1 66 ? 33.009 -4.851 0.501 1.00 14.06 301 ARG A CA 1
ATOM 505 C C . ARG A 1 66 ? 33.923 -4.201 -0.531 1.00 10.83 301 ARG A C 1
ATOM 506 O O . ARG A 1 66 ? 35.078 -4.596 -0.692 1.00 9.78 301 ARG A O 1
ATOM 514 N N . TYR A 1 67 ? 33.394 -3.199 -1.225 1.00 9.27 302 TYR A N 1
ATOM 515 C CA . TYR A 1 67 ? 34.169 -2.473 -2.226 1.00 8.80 302 TYR A CA 1
ATOM 516 C C . TYR A 1 67 ? 35.365 -1.817 -1.542 1.00 10.25 302 TYR A C 1
ATOM 517 O O . TYR A 1 67 ? 36.494 -1.882 -2.035 1.00 8.50 302 TYR A O 1
ATOM 534 N N . ASP A 1 69 ? 36.889 -2.626 1.319 1.00 11.12 304 ASP A N 1
ATOM 535 C CA . ASP A 1 69 ? 37.905 -3.572 1.760 1.00 15.49 304 ASP A CA 1
ATOM 536 C C . ASP A 1 69 ? 38.699 -4.119 0.579 1.00 15.88 304 ASP A C 1
ATOM 537 O O . ASP A 1 69 ? 39.914 -4.292 0.671 1.00 16.64 304 ASP A O 1
ATOM 542 N N . LYS A 1 70 ? 38.018 -4.380 -0.533 1.00 16.89 305 LYS A N 1
ATOM 543 C CA . LYS A 1 70 ? 38.694 -4.882 -1.723 1.00 17.32 305 LYS A CA 1
ATOM 544 C C . LYS A 1 70 ? 39.711 -3.833 -2.178 1.00 16.98 305 LYS A C 1
ATOM 545 O O . LYS A 1 70 ? 40.752 -4.163 -2.752 1.00 15.66 305 LYS A O 1
ATOM 551 N N . ALA A 1 71 ? 39.407 -2.566 -1.906 1.00 15.39 306 ALA A N 1
ATOM 552 C CA . ALA A 1 71 ? 40.290 -1.466 -2.282 1.00 16.50 306 ALA A CA 1
ATOM 553 C C . ALA A 1 71 ? 41.392 -1.216 -1.252 1.00 16.37 306 ALA A C 1
ATOM 554 O O . ALA A 1 71 ? 42.262 -0.373 -1.459 1.00 15.97 306 ALA A O 1
ATOM 556 N N . GLY A 1 72 ? 41.350 -1.942 -0.140 1.00 17.94 307 GLY A N 1
ATOM 557 C CA . GLY A 1 72 ? 42.370 -1.782 0.887 1.00 15.81 307 GLY A CA 1
ATOM 558 C C . GLY A 1 72 ? 42.337 -0.487 1.685 1.00 15.37 307 GLY A C 1
ATOM 559 O O . GLY A 1 72 ? 43.353 -0.072 2.252 1.00 14.36 307 GLY A O 1
ATOM 560 N N . VAL A 1 73 ? 41.181 0.163 1.737 1.00 14.08 308 VAL A N 1
ATOM 561 C CA . VAL A 1 73 ? 41.061 1.407 2.491 1.00 14.69 308 VAL A CA 1
ATOM 562 C C . VAL A 1 73 ? 41.266 1.176 3.994 1.00 13.30 308 VAL A C 1
ATOM 563 O O . VAL A 1 73 ? 40.807 0.175 4.541 1.00 11.51 308 VAL A O 1
ATOM 567 N N . ASP A 1 74 ? 41.954 2.111 4.647 1.00 12.13 309 ASP A N 1
ATOM 568 C CA . ASP A 1 74 ? 42.228 2.036 6.083 1.00 12.03 309 ASP A CA 1
ATOM 569 C C . ASP A 1 74 ? 41.030 2.484 6.919 1.00 11.46 309 ASP A C 1
ATOM 570 O O . ASP A 1 74 ? 40.720 1.887 7.955 1.00 9.14 309 ASP A O 1
ATOM 575 N N . VAL A 1 75 ? 40.364 3.544 6.467 1.00 10.34 310 VAL A N 1
ATOM 576 C CA . VAL A 1 75 ? 39.203 4.076 7.171 1.00 10.31 310 VAL A CA 1
ATOM 577 C C . VAL A 1 75 ? 38.075 4.402 6.196 1.00 11.18 310 VAL A C 1
ATOM 578 O O . VAL A 1 75 ? 38.308 4.965 5.126 1.00 10.71 310 VAL A O 1
ATOM 582 N N . VAL A 1 76 ? 36.856 4.033 6.574 1.00 7.28 311 VAL A N 1
ATOM 583 C CA . VAL A 1 76 ? 35.678 4.284 5.757 1.00 6.55 311 VAL A CA 1
ATOM 584 C C . VAL A 1 76 ? 34.769 5.247 6.502 1.00 6.07 311 VAL A C 1
ATOM 585 O O . VAL A 1 76 ? 34.404 5.001 7.647 1.00 7.40 311 VAL A O 1
ATOM 589 N N . ILE A 1 77 ? 34.421 6.352 5.859 1.00 6.08 312 ILE A N 1
ATOM 590 C CA . ILE A 1 77 ? 33.525 7.326 6.472 1.00 4.99 312 ILE A CA 1
ATOM 591 C C . ILE A 1 77 ? 32.167 7.136 5.824 1.00 4.96 312 ILE A C 1
ATOM 592 O O . ILE A 1 77 ? 32.041 7.202 4.600 1.00 2.17 312 ILE A O 1
ATOM 597 N N . ALA A 1 78 ? 31.156 6.862 6.640 1.00 4.74 313 ALA A N 1
ATOM 598 C CA . ALA A 1 78 ? 29.807 6.680 6.126 1.00 5.68 313 ALA A CA 1
ATOM 599 C C . ALA A 1 78 ? 29.021 7.936 6.460 1.00 5.97 313 ALA A C 1
ATOM 600 O O . ALA A 1 78 ? 28.908 8.315 7.619 1.00 7.31 313 ALA A O 1
ATOM 602 N N . GLU A 1 79 ? 28.503 8.583 5.427 1.00 8.39 314 GLU A N 1
ATOM 603 C CA . GLU A 1 79 ? 27.721 9.806 5.566 1.00 9.87 314 GLU A CA 1
ATOM 604 C C . GLU A 1 79 ? 26.368 9.475 6.205 1.00 11.40 314 GLU A C 1
ATOM 605 O O . GLU A 1 79 ? 25.613 8.673 5.665 1.00 10.97 314 GLU A O 1
ATOM 611 N N . GLY A 1 80 ? 26.070 10.084 7.352 1.00 10.71 315 GLY A N 1
ATOM 612 C CA . GLY A 1 80 ? 24.803 9.823 8.020 1.00 12.06 315 GLY A CA 1
ATOM 613 C C . GLY A 1 80 ? 24.005 11.090 8.286 1.00 13.57 315 GLY A C 1
ATOM 614 O O . GLY A 1 80 ? 23.926 11.546 9.431 1.00 13.93 315 GLY A O 1
ATOM 615 N N . VAL A 1 81 ? 23.404 11.657 7.241 1.00 12.33 316 VAL A N 1
ATOM 616 C CA . VAL A 1 81 ? 22.635 12.890 7.393 1.00 13.09 316 VAL A CA 1
ATOM 617 C C . VAL A 1 81 ? 21.283 12.657 8.066 1.00 15.09 316 VAL A C 1
ATOM 618 O O . VAL A 1 81 ? 20.702 11.572 7.965 1.00 11.81 316 VAL A O 1
ATOM 622 N N . GLU A 1 82 ? 20.795 13.681 8.762 1.00 15.57 317 GLU A N 1
ATOM 623 C CA . GLU A 1 82 ? 19.517 13.593 9.461 1.00 17.83 317 GLU A CA 1
ATOM 624 C C . GLU A 1 82 ? 18.365 13.554 8.470 1.00 17.72 317 GLU A C 1
ATOM 625 O O . GLU A 1 82 ? 17.416 12.793 8.642 1.00 17.28 317 GLU A O 1
ATOM 631 N N . GLU A 1 83 ? 18.460 14.378 7.432 1.00 17.69 318 GLU A N 1
ATOM 632 C CA . GLU A 1 83 ? 17.420 14.450 6.41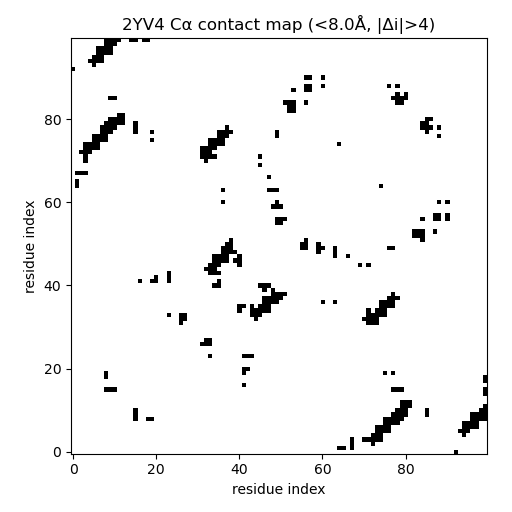3 1.00 18.41 318 GLU A CA 1
ATOM 633 C C . GLU A 1 83 ? 17.062 13.089 5.823 1.00 18.27 318 GLU A C 1
ATOM 634 O O . GLU A 1 83 ? 17.936 12.298 5.476 1.00 19.64 318 GLU A O 1
ATOM 640 N N . ARG A 1 84 ? 15.763 12.830 5.714 1.00 19.18 319 ARG A N 1
ATOM 641 C CA . ARG A 1 84 ? 15.247 11.581 5.165 1.00 18.43 319 ARG A CA 1
ATOM 642 C C . ARG A 1 84 ? 15.676 10.320 5.910 1.00 17.27 319 ARG A C 1
ATOM 643 O O . ARG A 1 84 ? 15.604 9.222 5.365 1.00 15.55 319 ARG A O 1
ATOM 651 N N . GLY A 1 85 ? 16.117 10.485 7.153 1.00 15.67 320 GLY A N 1
ATOM 652 C CA . GLY A 1 85 ? 16.522 9.349 7.964 1.00 15.10 320 GLY A CA 1
ATOM 653 C C . GLY A 1 85 ? 17.675 8.486 7.478 1.00 14.32 320 GLY A C 1
ATOM 654 O O . GLY A 1 85 ? 17.807 7.341 7.913 1.00 14.70 320 GLY A O 1
ATOM 655 N N . LEU A 1 86 ? 18.525 9.016 6.604 1.00 12.71 321 LEU A N 1
ATOM 656 C CA . LEU A 1 86 ? 19.645 8.224 6.096 1.00 14.90 321 LEU A CA 1
ATOM 657 C C . LEU A 1 86 ? 20.624 7.804 7.193 1.00 13.51 321 LEU A C 1
ATOM 658 O O . LEU A 1 86 ? 21.043 6.647 7.244 1.00 14.41 321 LEU A O 1
ATOM 663 N N . GLY A 1 87 ? 20.979 8.741 8.071 1.00 14.35 322 GLY A N 1
ATOM 664 C CA . GLY A 1 87 ? 21.901 8.433 9.154 1.00 12.79 322 GLY A CA 1
ATOM 665 C C . GLY A 1 87 ? 21.403 7.315 10.054 1.00 14.18 322 GLY A C 1
ATOM 666 O O . GLY A 1 87 ? 22.158 6.410 10.413 1.00 12.15 322 GLY A O 1
ATOM 667 N N . LEU A 1 88 ? 20.132 7.377 10.437 1.00 14.90 323 LEU A N 1
ATOM 668 C CA . LEU A 1 88 ? 19.562 6.332 11.282 1.00 15.99 323 LEU A CA 1
ATOM 669 C C . LEU A 1 88 ? 19.618 4.985 10.563 1.00 15.01 323 LEU A C 1
ATOM 670 O O . LEU A 1 88 ? 19.963 3.964 11.166 1.00 15.03 323 LEU A O 1
ATOM 675 N N . ALA A 1 89 ? 19.286 4.985 9.274 1.00 13.83 324 ALA A N 1
ATOM 676 C CA . ALA A 1 89 ? 19.309 3.757 8.488 1.00 12.34 324 ALA A CA 1
ATOM 677 C C . ALA A 1 89 ? 20.721 3.194 8.437 1.00 11.77 324 ALA A C 1
ATOM 678 O O . ALA A 1 89 ? 20.912 1.981 8.524 1.00 10.07 324 ALA A O 1
ATOM 680 N N . VAL A 1 90 ? 21.709 4.073 8.278 1.00 11.34 325 VAL A N 1
ATOM 681 C CA . VAL A 1 90 ? 23.102 3.638 8.233 1.00 11.55 325 VAL A CA 1
ATOM 682 C C . VAL A 1 90 ? 23.460 2.907 9.523 1.00 11.47 325 VAL A C 1
ATOM 683 O O . VAL A 1 90 ? 23.997 1.799 9.492 1.00 11.55 325 VAL A O 1
ATOM 695 N N . ASN A 1 92 ? 21.440 1.559 11.726 1.00 19.38 327 ASN A N 1
ATOM 696 C CA . ASN A 1 92 ? 20.653 0.331 11.849 1.00 21.14 327 ASN A CA 1
ATOM 697 C C . ASN A 1 92 ? 21.299 -0.819 11.078 1.00 21.37 327 ASN A C 1
ATOM 698 O O . ASN A 1 92 ? 21.496 -1.909 11.617 1.00 22.12 327 ASN A O 1
ATOM 703 N N . ARG A 1 93 ? 21.630 -0.575 9.815 1.00 21.38 328 ARG A N 1
ATOM 704 C CA . ARG A 1 93 ? 22.255 -1.600 8.980 1.00 22.27 328 ARG A CA 1
ATOM 705 C C . ARG A 1 93 ? 23.649 -1.954 9.500 1.00 21.67 328 ARG A C 1
ATOM 706 O O . ARG A 1 93 ? 24.180 -3.029 9.215 1.00 19.86 328 ARG A O 1
ATOM 714 N N . LEU A 1 94 ? 24.229 -1.044 10.274 1.00 20.65 329 LEU A N 1
ATOM 715 C CA . LEU A 1 94 ? 25.557 -1.239 10.836 1.00 22.01 329 LEU A CA 1
ATOM 716 C C . LEU A 1 94 ? 25.498 -1.983 12.166 1.00 22.89 329 LEU A C 1
ATOM 717 O O . LEU A 1 94 ? 26.528 -2.426 12.681 1.00 23.95 329 LEU A O 1
ATOM 722 N N . SER A 1 98 ? 29.891 -5.376 15.175 1.00 26.57 333 SER A N 1
ATOM 723 C CA . SER A 1 98 ? 31.160 -5.267 14.462 1.00 25.67 333 SER A CA 1
ATOM 724 C C . SER A 1 98 ? 31.995 -4.095 14.986 1.00 23.73 333 SER A C 1
ATOM 725 O O . SER A 1 98 ? 33.210 -4.217 15.172 1.00 22.53 333 SER A O 1
ATOM 728 N N . GLY A 1 99 ? 31.343 -2.958 15.207 1.00 21.54 334 GLY A N 1
ATOM 729 C CA . GLY A 1 99 ? 32.044 -1.799 15.732 1.00 18.61 334 GLY A CA 1
ATOM 730 C C . GLY A 1 99 ? 32.245 -0.620 14.797 1.00 16.96 334 GLY A C 1
ATOM 731 O O . GLY A 1 99 ? 32.755 -0.772 13.688 1.00 16.64 334 GLY A O 1
ATOM 732 N N . TYR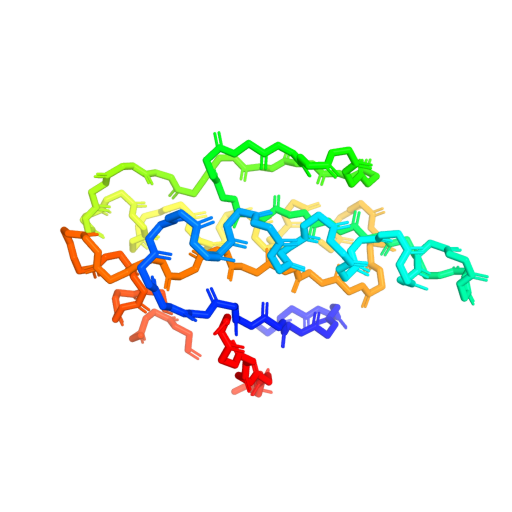 A 1 100 ? 31.841 0.564 15.253 1.00 14.36 335 TYR A N 1
ATOM 733 C CA . TYR A 1 100 ? 32.016 1.781 14.473 1.00 12.19 335 TYR A CA 1
ATOM 734 C C . TYR A 1 100 ? 32.012 3.022 15.352 1.00 11.00 335 TYR A C 1
ATOM 735 O O . TYR A 1 100 ? 31.459 3.026 16.447 1.00 9.90 335 TYR A O 1
ATOM 744 N N . LYS A 1 101 ? 32.661 4.072 14.870 1.00 10.76 336 LYS A N 1
ATOM 745 C CA . LYS A 1 101 ? 32.743 5.328 15.597 1.00 8.81 336 LYS A CA 1
ATOM 746 C C . LYS A 1 101 ? 31.669 6.285 15.102 1.00 8.68 336 LYS A C 1
ATOM 747 O O . LYS A 1 101 ? 31.284 6.249 13.936 1.00 7.78 336 LYS A O 1
ATOM 753 N N . ILE A 1 102 ? 31.183 7.139 15.992 1.00 8.36 337 ILE A N 1
ATOM 754 C CA . ILE A 1 102 ? 30.170 8.112 15.615 1.00 10.71 337 ILE A CA 1
ATOM 755 C C . ILE A 1 102 ? 30.717 9.505 15.879 1.00 11.75 337 ILE A C 1
ATOM 756 O O . ILE A 1 102 ? 31.127 9.821 16.996 1.00 10.23 337 ILE A O 1
ATOM 761 N N . VAL A 1 103 ? 30.725 10.327 14.837 1.00 10.47 338 VAL A N 1
ATOM 762 C CA . VAL A 1 103 ? 31.219 11.691 14.932 1.00 14.01 338 VAL A CA 1
ATOM 763 C C . VAL A 1 103 ? 30.096 12.672 14.629 1.00 15.71 338 VAL A C 1
ATOM 764 O O . VAL A 1 103 ? 29.473 12.606 13.569 1.00 15.03 338 VAL A O 1
ATOM 768 N N . LYS A 1 104 ? 29.834 13.569 15.574 1.00 16.38 339 LYS A N 1
ATOM 769 C CA . LYS A 1 104 ? 28.796 14.580 15.413 1.00 18.25 339 LYS A CA 1
ATOM 770 C C . LYS A 1 104 ? 29.333 15.671 14.493 1.00 18.52 339 LYS A C 1
ATOM 771 O O . LYS A 1 104 ? 30.398 16.228 14.748 1.00 19.32 339 LYS A O 1
ATOM 777 N N . ALA A 1 105 ? 28.597 15.980 13.428 1.00 18.96 340 ALA A N 1
ATOM 778 C CA . ALA A 1 105 ? 29.034 17.001 12.478 1.00 20.10 340 ALA A CA 1
ATOM 779 C C . ALA A 1 105 ? 28.979 18.406 13.074 1.00 21.86 340 ALA A C 1
ATOM 780 O O . ALA A 1 105 ? 28.231 18.604 14.054 1.00 21.51 340 ALA A O 1
#

CATH classification: 3.40.50.11030